Protein AF-A0A8H6BWT2-F1 (afdb_monomer)

Solvent-accessible surface area (backbone atoms only — not comparable to full-atom values): 7240 Å² total; per-residue (Å²): 135,88,79,84,75,88,66,84,82,71,81,78,84,80,84,84,62,93,88,61,81,80,62,92,90,64,88,77,74,92,68,79,77,93,63,83,86,74,91,81,73,75,82,85,59,63,75,45,82,77,36,54,42,86,84,66,67,71,45,75,52,68,48,66,48,96,86,63,52,73,43,86,46,76,47,69,71,68,72,45,82,44,75,46,78,34,80,93,73,71,45,74,44,81,42,37,32,50,79,85,131

Sequence (101 aa):
MNVFRGLISIPVYQCYEIGQERPDNISIPKDLPEFPKYEYEPRFFKRQNRGLYGGLQRKRSKSCSEYLNKTLRAHRPNVQWTKLWSETLNRDYVYVLPPEY

Structure (mmCIF, N/CA/C/O backbone):
data_AF-A0A8H6BWT2-F1
#
_entry.id   AF-A0A8H6BWT2-F1
#
loop_
_atom_site.group_PDB
_atom_site.id
_atom_site.type_symbol
_atom_site.label_atom_id
_atom_site.label_alt_id
_atom_site.label_comp_id
_atom_site.label_asym_id
_atom_site.label_entity_id
_atom_site.label_seq_id
_atom_site.pdbx_PDB_ins_code
_atom_site.Cartn_x
_atom_site.Cartn_y
_atom_site.Cartn_z
_atom_site.occupancy
_atom_site.B_iso_or_equiv
_atom_site.auth_seq_id
_atom_site.auth_comp_id
_atom_site.auth_asym_id
_atom_site.auth_atom_id
_atom_site.pdbx_PDB_model_num
ATOM 1 N N . MET A 1 1 ? 35.263 8.677 10.019 1.00 29.92 1 MET A N 1
ATOM 2 C CA . MET A 1 1 ? 34.564 7.840 9.017 1.00 29.92 1 MET A CA 1
ATOM 3 C C . MET A 1 1 ? 33.069 7.915 9.300 1.00 29.92 1 MET A C 1
ATOM 5 O O . MET A 1 1 ? 32.615 7.319 10.265 1.00 29.92 1 MET A O 1
ATOM 9 N N . ASN A 1 2 ? 32.328 8.722 8.534 1.00 32.56 2 ASN A N 1
ATOM 10 C CA . ASN A 1 2 ? 30.889 8.929 8.733 1.00 32.56 2 ASN A CA 1
ATOM 11 C C . ASN A 1 2 ? 30.096 7.827 8.029 1.00 32.56 2 ASN A C 1
ATOM 13 O O . ASN A 1 2 ? 30.080 7.756 6.802 1.00 32.56 2 ASN A O 1
ATOM 17 N N . VAL A 1 3 ? 29.430 6.979 8.811 1.00 37.91 3 VAL A N 1
ATOM 18 C CA . VAL A 1 3 ? 28.522 5.949 8.301 1.00 37.91 3 VAL A CA 1
ATOM 19 C C . VAL A 1 3 ? 27.117 6.546 8.271 1.00 37.91 3 VAL A C 1
ATOM 21 O O . VAL A 1 3 ? 26.434 6.599 9.291 1.00 37.91 3 VAL A O 1
ATOM 24 N N . PHE A 1 4 ? 26.685 7.025 7.102 1.00 35.44 4 PHE A N 1
ATOM 25 C CA . PHE A 1 4 ? 25.298 7.427 6.863 1.00 35.44 4 PHE A CA 1
ATOM 26 C C . PHE A 1 4 ? 24.394 6.189 6.946 1.00 35.44 4 PHE A C 1
ATOM 28 O O . PHE A 1 4 ? 24.176 5.483 5.962 1.00 35.44 4 PHE A O 1
ATOM 35 N N . ARG A 1 5 ? 23.857 5.909 8.136 1.00 38.84 5 ARG A N 1
ATOM 36 C CA . ARG A 1 5 ? 22.719 5.001 8.283 1.00 38.84 5 ARG A CA 1
ATOM 37 C C . ARG A 1 5 ? 21.470 5.776 7.879 1.00 38.84 5 ARG A C 1
ATOM 39 O O . ARG A 1 5 ? 20.948 6.565 8.658 1.00 38.84 5 ARG A O 1
ATOM 46 N N . GLY A 1 6 ? 21.014 5.561 6.646 1.00 38.50 6 GLY A N 1
ATOM 47 C CA . GLY A 1 6 ? 19.686 5.962 6.184 1.00 38.50 6 GLY A CA 1
ATOM 48 C C . GLY A 1 6 ? 18.612 5.188 6.944 1.00 38.50 6 GLY A C 1
ATOM 49 O O . GLY A 1 6 ? 18.017 4.255 6.415 1.00 38.50 6 GLY A O 1
ATOM 50 N N . LEU A 1 7 ? 18.414 5.535 8.212 1.00 37.78 7 LEU A N 1
ATOM 51 C CA . LEU A 1 7 ? 17.301 5.066 9.015 1.00 37.78 7 LEU A CA 1
ATOM 52 C C . LEU A 1 7 ? 16.091 5.903 8.621 1.00 37.78 7 LEU A C 1
ATOM 54 O O . LEU A 1 7 ? 16.132 7.132 8.637 1.00 37.78 7 LEU A O 1
ATOM 58 N N . ILE A 1 8 ? 15.018 5.223 8.239 1.00 42.41 8 ILE A N 1
ATOM 59 C CA . ILE A 1 8 ? 13.688 5.811 8.144 1.00 42.41 8 ILE A CA 1
ATOM 60 C C . ILE A 1 8 ? 13.389 6.372 9.539 1.00 42.41 8 ILE A C 1
ATOM 62 O O . ILE A 1 8 ? 13.083 5.614 10.453 1.00 42.41 8 ILE A O 1
ATOM 66 N N . SER A 1 9 ? 13.567 7.679 9.737 1.00 43.81 9 SER A N 1
ATOM 67 C CA . SER A 1 9 ? 13.285 8.317 11.018 1.00 43.81 9 SER A CA 1
ATOM 68 C C . SER A 1 9 ? 11.775 8.305 11.244 1.00 43.81 9 SER A C 1
ATOM 70 O O . SER A 1 9 ? 10.996 8.862 10.462 1.00 43.81 9 SER A O 1
ATOM 72 N N . ILE A 1 10 ? 11.359 7.604 12.294 1.00 54.16 10 ILE A N 1
ATOM 73 C CA . ILE A 1 10 ? 10.006 7.667 12.840 1.00 54.16 10 ILE A CA 1
ATOM 74 C C . ILE A 1 10 ? 10.049 8.773 13.902 1.00 54.16 10 ILE A C 1
ATOM 76 O O . ILE A 1 10 ? 10.963 8.756 14.730 1.00 54.16 10 ILE A O 1
ATOM 80 N N . PRO A 1 11 ? 9.140 9.763 13.892 1.00 54.12 11 PRO A N 1
ATOM 81 C CA . PRO A 1 11 ? 9.072 10.718 14.989 1.00 54.12 11 PRO A CA 1
ATOM 82 C C . PRO A 1 11 ? 8.673 9.972 16.267 1.00 54.12 11 PRO A C 1
ATOM 84 O O . PRO A 1 11 ? 7.695 9.223 16.266 1.00 54.12 11 PRO A O 1
ATOM 87 N N . VAL A 1 12 ? 9.439 10.170 17.339 1.00 58.44 12 VAL A N 1
ATOM 88 C CA . VAL A 1 12 ? 9.092 9.685 18.680 1.00 58.44 12 VAL A CA 1
ATOM 89 C C . VAL A 1 12 ? 7.746 10.303 19.063 1.00 58.44 12 VAL A C 1
ATOM 91 O O . VAL A 1 12 ? 7.572 11.516 1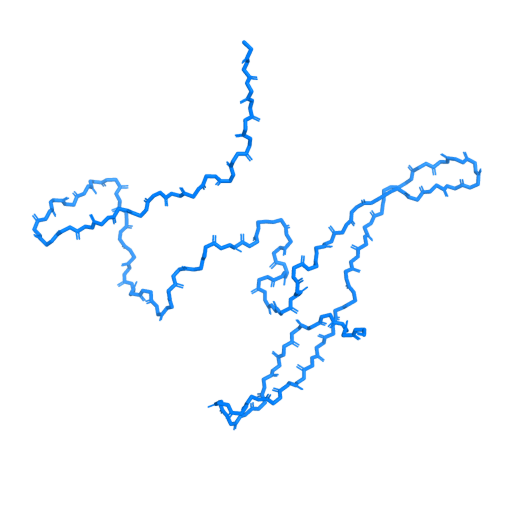8.949 1.00 58.44 12 VAL A O 1
ATOM 94 N N . TYR A 1 13 ? 6.779 9.476 19.464 1.00 60.09 13 TYR A N 1
ATOM 95 C CA . TYR A 1 13 ? 5.483 9.955 19.937 1.00 60.09 13 TYR A CA 1
ATOM 96 C C . TYR A 1 13 ? 5.690 10.744 21.233 1.00 60.09 13 TYR A C 1
ATOM 98 O O . TYR A 1 13 ? 6.158 10.193 22.225 1.00 60.09 13 TYR A O 1
ATOM 106 N N . GLN A 1 14 ? 5.371 12.038 21.217 1.00 67.19 14 GLN A N 1
ATOM 107 C CA . GLN A 1 14 ? 5.300 12.838 22.435 1.00 67.19 14 GLN A CA 1
ATOM 108 C C . GLN A 1 14 ? 3.999 12.507 23.159 1.00 67.19 14 GLN A C 1
ATOM 110 O O . GLN A 1 14 ? 2.908 12.698 22.622 1.00 67.19 14 GLN A O 1
ATOM 115 N N . CYS A 1 15 ? 4.132 11.985 24.371 1.00 75.75 15 CYS A N 1
ATOM 116 C CA . CYS A 1 15 ? 3.028 11.851 25.304 1.00 75.75 15 CYS A CA 1
ATOM 117 C C . CYS A 1 15 ? 2.755 13.240 25.894 1.00 75.75 15 CYS A C 1
ATOM 119 O O . CYS A 1 15 ? 3.671 13.851 26.441 1.00 75.75 15 CYS A O 1
ATOM 121 N N . TYR A 1 16 ? 1.529 13.743 25.750 1.00 83.12 16 TYR A N 1
ATOM 122 C CA . TYR A 1 16 ? 1.103 15.001 26.364 1.00 83.12 16 TYR A CA 1
ATOM 123 C C . TYR A 1 16 ? 0.380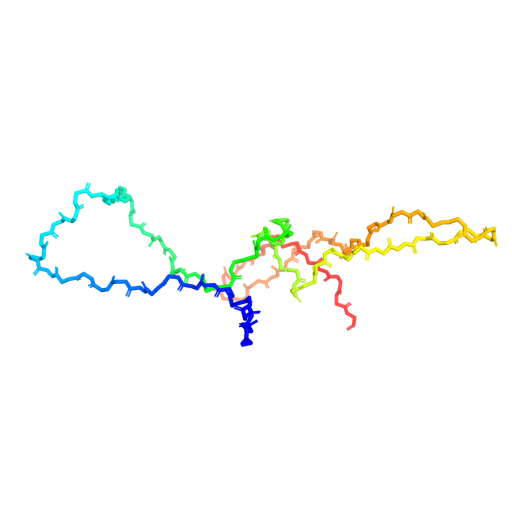 14.700 27.673 1.00 83.12 16 TYR A C 1
ATOM 125 O O . TYR A 1 16 ? -0.513 13.850 27.700 1.00 83.12 16 TYR A O 1
ATOM 133 N N . GLU A 1 17 ? 0.753 15.398 28.741 1.00 87.38 17 GLU A N 1
ATOM 134 C CA . GLU A 1 17 ? 0.073 1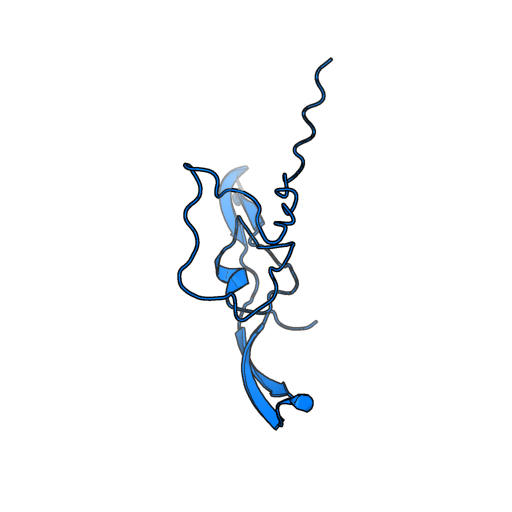5.292 30.032 1.00 87.38 17 GLU A CA 1
ATOM 135 C C . GLU A 1 17 ? -1.016 16.361 30.180 1.00 87.38 17 GLU A C 1
ATOM 137 O O . GLU A 1 17 ? -0.977 17.431 29.564 1.00 87.38 17 GLU A O 1
ATOM 142 N N . ILE A 1 18 ? -2.020 16.069 31.008 1.00 87.38 18 ILE A N 1
ATOM 143 C CA . ILE A 1 18 ? -3.117 16.998 31.287 1.00 87.38 18 ILE A CA 1
ATOM 144 C C . ILE A 1 18 ? -2.558 18.186 32.082 1.00 87.38 18 ILE A C 1
ATOM 146 O O . ILE A 1 18 ? -1.997 18.003 33.157 1.00 87.38 18 ILE A O 1
ATOM 150 N N . GLY A 1 19 ? -2.734 19.403 31.561 1.00 87.75 19 GLY A N 1
ATOM 151 C CA . GLY A 1 19 ? -2.239 20.641 32.181 1.00 87.75 19 GLY A CA 1
ATOM 152 C C . GLY A 1 19 ? -0.897 21.140 31.637 1.00 87.75 19 GLY A C 1
ATOM 153 O O . GLY A 1 19 ? -0.455 22.216 32.028 1.00 87.75 19 GLY A O 1
ATOM 154 N N . GLN A 1 20 ? -0.268 20.408 30.713 1.00 87.38 20 GLN A N 1
ATOM 155 C CA . GLN A 1 20 ? 0.926 20.877 30.015 1.00 87.38 20 GLN A CA 1
ATOM 156 C C . GLN A 1 20 ? 0.599 22.074 29.104 1.00 87.38 20 GLN A C 1
ATOM 158 O O . GLN A 1 20 ? -0.393 22.055 28.370 1.00 87.38 20 GLN A O 1
ATOM 163 N N . GLU A 1 21 ? 1.447 23.108 29.120 1.00 86.38 21 GLU A N 1
ATOM 164 C CA . GLU A 1 21 ? 1.292 24.264 28.233 1.00 86.38 21 GLU A CA 1
ATOM 165 C C . GLU A 1 21 ? 1.438 23.862 26.763 1.00 86.38 21 GLU A C 1
ATOM 167 O O . GLU A 1 21 ? 2.308 23.072 26.377 1.00 86.38 21 GLU A O 1
ATOM 172 N N . ARG A 1 22 ? 0.566 24.424 25.923 1.00 82.88 22 ARG A N 1
ATOM 173 C CA . ARG A 1 22 ? 0.585 24.170 24.486 1.00 82.88 22 ARG A CA 1
ATOM 174 C C . ARG A 1 22 ? 1.810 24.848 23.858 1.00 82.88 22 ARG A C 1
ATOM 176 O O . ARG A 1 22 ? 1.937 26.060 23.981 1.00 82.88 22 ARG A O 1
ATOM 183 N N . PRO A 1 23 ? 2.638 24.127 23.084 1.00 84.25 23 PRO A N 1
ATOM 184 C CA . PRO A 1 23 ? 3.712 24.752 22.319 1.00 84.25 23 PRO A CA 1
ATOM 185 C C . PRO A 1 23 ? 3.153 25.633 21.192 1.00 84.25 23 PRO A C 1
ATOM 187 O O . PRO A 1 23 ? 2.302 25.184 20.416 1.00 84.25 23 PRO A O 1
ATOM 190 N N . ASP A 1 24 ? 3.684 26.847 21.044 1.00 81.00 24 ASP A N 1
ATOM 191 C CA . ASP A 1 24 ? 3.186 27.852 20.086 1.00 81.00 24 ASP A CA 1
ATOM 192 C C . ASP A 1 24 ? 3.261 27.408 18.614 1.00 81.00 24 ASP A C 1
ATOM 194 O O . ASP A 1 24 ? 2.481 27.852 17.774 1.00 81.00 24 ASP A O 1
ATOM 198 N N . ASN A 1 25 ? 4.176 26.492 18.287 1.00 83.56 25 ASN A N 1
ATOM 199 C CA . ASN A 1 25 ? 4.455 26.067 16.912 1.00 83.56 25 ASN A CA 1
ATOM 200 C C . ASN A 1 25 ? 3.707 24.786 16.478 1.00 83.56 25 ASN A C 1
ATOM 202 O O . ASN A 1 25 ? 4.073 24.164 15.480 1.00 83.56 25 ASN A O 1
ATOM 206 N N . ILE A 1 26 ? 2.694 24.332 17.228 1.00 82.25 26 ILE A N 1
ATOM 207 C CA . ILE A 1 26 ? 1.971 23.086 16.916 1.00 82.25 26 ILE A CA 1
ATOM 208 C C . ILE A 1 26 ? 0.505 23.376 16.591 1.00 82.25 26 ILE A C 1
ATOM 210 O O . ILE A 1 26 ? -0.247 23.931 17.398 1.00 82.25 26 ILE A O 1
ATOM 214 N N . SER A 1 27 ? 0.081 22.952 15.397 1.00 84.06 27 SER A N 1
ATOM 215 C CA . SER A 1 27 ? -1.323 22.956 14.981 1.00 84.06 27 SER A CA 1
ATOM 216 C C . SER A 1 27 ? -2.000 21.662 15.424 1.00 84.06 27 SER A C 1
ATOM 218 O O . SER A 1 27 ? -1.558 20.571 15.063 1.00 84.06 27 SER A O 1
ATOM 220 N N . ILE A 1 28 ? -3.062 21.791 16.218 1.00 85.38 28 ILE A N 1
ATOM 221 C CA . ILE A 1 28 ? -3.850 20.660 16.712 1.00 85.38 28 ILE A CA 1
ATOM 222 C C . ILE A 1 28 ? -4.964 20.382 15.691 1.00 85.38 28 ILE A C 1
ATOM 224 O O . ILE A 1 28 ? -5.690 21.318 15.332 1.00 85.38 28 ILE A O 1
ATOM 228 N N . PRO A 1 29 ? -5.106 19.139 15.193 1.00 89.06 29 PRO A N 1
ATOM 229 C CA . PRO A 1 29 ? -6.220 18.783 14.324 1.00 89.06 29 PRO A CA 1
ATOM 230 C C . PRO A 1 29 ? -7.546 18.973 15.067 1.00 89.06 29 PRO A C 1
ATOM 232 O O . PRO A 1 29 ? -7.634 18.735 16.268 1.00 89.06 29 PRO A O 1
ATOM 235 N N . LYS A 1 30 ? -8.576 19.428 14.350 1.00 91.38 30 LYS A N 1
ATOM 236 C CA . LYS A 1 30 ? -9.904 19.658 14.940 1.00 91.38 30 LYS A CA 1
ATOM 237 C C . LYS A 1 30 ? -10.593 18.348 15.310 1.00 91.38 30 LYS A C 1
ATOM 239 O O . LYS A 1 30 ? -11.246 18.272 16.344 1.00 91.38 30 LYS A O 1
ATOM 244 N N . ASP A 1 31 ? -10.412 17.344 14.462 1.00 93.06 31 ASP A N 1
ATOM 245 C CA . ASP A 1 31 ? -11.063 16.049 14.585 1.00 93.06 31 ASP A CA 1
ATOM 246 C C . ASP A 1 31 ? -10.122 15.039 15.241 1.00 93.06 31 ASP A C 1
ATOM 248 O O . ASP A 1 31 ? -8.907 15.041 15.005 1.00 93.06 31 ASP A O 1
ATOM 252 N N . LEU A 1 32 ? -10.696 14.161 16.064 1.00 89.25 32 LEU A N 1
ATOM 253 C CA . LEU A 1 32 ? -9.953 13.060 16.660 1.00 89.25 32 LEU A CA 1
ATOM 254 C C . LEU A 1 32 ? -9.665 11.986 15.597 1.00 89.25 32 LEU A C 1
ATOM 256 O O . LEU A 1 32 ? -10.511 11.725 14.740 1.00 89.25 32 LEU A O 1
ATOM 260 N N . PRO A 1 33 ? -8.494 11.328 15.646 1.00 89.56 33 PRO A N 1
ATOM 261 C CA . PRO A 1 33 ? -8.197 10.226 14.743 1.00 89.56 33 PRO A CA 1
ATOM 262 C C . PRO A 1 33 ? -9.116 9.029 15.035 1.00 89.56 33 PRO A C 1
ATOM 264 O O . PRO A 1 33 ? -9.088 8.476 16.131 1.00 89.56 33 PRO A O 1
ATOM 267 N N . GLU A 1 34 ? -9.901 8.607 14.040 1.00 94.25 34 GLU A N 1
ATOM 268 C CA . GLU A 1 34 ? -10.792 7.436 14.143 1.00 94.25 34 GLU A CA 1
ATOM 269 C C . GLU A 1 34 ? -10.024 6.110 14.236 1.00 94.25 34 GLU A C 1
ATOM 271 O O . GLU A 1 34 ? -10.486 5.149 14.847 1.00 94.25 34 GLU A O 1
ATOM 276 N N . PHE A 1 35 ? -8.838 6.057 13.626 1.00 91.12 35 PHE A N 1
ATOM 277 C CA . PHE A 1 35 ? -8.005 4.863 13.546 1.00 91.12 35 PHE A CA 1
ATOM 278 C C . PHE A 1 35 ? -6.652 5.097 14.220 1.00 91.12 35 PHE A C 1
ATOM 280 O O . PHE A 1 35 ? -6.115 6.210 14.165 1.00 91.12 35 PHE A O 1
ATOM 287 N N . PRO A 1 36 ? -6.049 4.052 14.812 1.00 90.94 36 PRO A N 1
ATOM 288 C CA . PRO A 1 36 ? -4.692 4.147 15.323 1.00 90.94 36 PRO A CA 1
ATOM 289 C C . PRO A 1 36 ? -3.708 4.426 14.183 1.00 90.94 36 PRO A C 1
ATOM 291 O O . PRO A 1 36 ? -3.879 3.972 13.048 1.00 90.94 36 PRO A O 1
ATOM 294 N N . LYS A 1 37 ? -2.638 5.160 14.490 1.00 86.81 37 LYS A N 1
ATOM 295 C CA . LYS A 1 37 ? -1.604 5.470 13.505 1.00 86.81 37 LYS A CA 1
ATOM 296 C C . LYS A 1 37 ? -0.799 4.216 13.167 1.00 86.81 37 LYS A C 1
ATOM 298 O O . LYS A 1 37 ? -0.161 3.624 14.031 1.00 86.81 37 LYS A O 1
ATOM 303 N N . TYR A 1 38 ? -0.794 3.851 11.890 1.00 8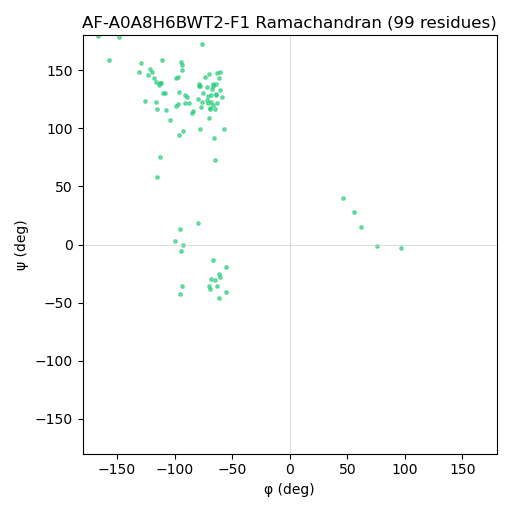8.44 38 TYR A N 1
ATOM 304 C CA . TYR A 1 38 ? -0.015 2.727 11.385 1.00 88.44 38 TYR A CA 1
ATOM 305 C C . TYR A 1 38 ? 1.467 3.102 11.217 1.00 88.44 38 TYR A C 1
ATOM 307 O O . TYR A 1 38 ? 1.793 4.174 10.707 1.00 88.44 38 TYR A O 1
ATOM 315 N N . GLU A 1 39 ? 2.379 2.217 11.626 1.00 85.31 39 GLU A N 1
ATOM 316 C CA . GLU A 1 39 ? 3.825 2.501 11.651 1.00 85.31 39 GLU A CA 1
ATOM 317 C C . GLU A 1 39 ? 4.457 2.593 10.250 1.00 85.31 39 GLU A C 1
ATOM 319 O O . GLU A 1 39 ? 5.355 3.406 10.017 1.00 85.31 39 GLU A O 1
ATOM 324 N N . TYR A 1 40 ? 3.985 1.782 9.296 1.00 83.38 40 TYR A N 1
ATOM 325 C CA . TYR A 1 40 ? 4.703 1.506 8.044 1.00 83.38 40 TYR A CA 1
ATOM 326 C C . TYR A 1 40 ? 3.984 2.019 6.794 1.00 83.38 40 TYR A C 1
ATOM 328 O O . TYR A 1 40 ? 3.697 1.257 5.868 1.00 83.38 40 TYR A O 1
ATOM 336 N N . GLU A 1 41 ? 3.705 3.320 6.718 1.00 82.75 41 GLU A N 1
ATOM 337 C CA . GLU A 1 41 ? 3.096 3.881 5.508 1.00 82.75 41 GLU A CA 1
ATOM 338 C C . GLU A 1 41 ? 4.041 3.871 4.285 1.00 82.75 41 GLU A C 1
ATOM 340 O O . GLU A 1 41 ? 5.148 4.431 4.331 1.00 82.75 41 GLU A O 1
ATOM 345 N N . PRO A 1 42 ? 3.602 3.333 3.128 1.00 81.94 42 PRO A N 1
ATOM 346 C CA . PRO A 1 42 ? 4.402 3.361 1.910 1.00 81.94 42 PRO A CA 1
ATOM 347 C C . PRO A 1 42 ? 4.658 4.790 1.401 1.00 81.94 42 PRO A C 1
ATOM 349 O O . PRO A 1 42 ? 3.746 5.601 1.186 1.00 81.94 42 PRO A O 1
ATOM 352 N N . ARG A 1 43 ? 5.934 5.104 1.134 1.00 82.94 43 ARG A N 1
ATOM 353 C CA . ARG A 1 43 ? 6.364 6.425 0.629 1.00 82.94 43 ARG A CA 1
ATOM 354 C C . ARG A 1 43 ? 6.473 6.499 -0.898 1.00 82.94 43 ARG A C 1
ATOM 356 O O . ARG A 1 43 ? 6.121 7.522 -1.473 1.00 82.94 43 ARG A O 1
ATOM 363 N N . PHE A 1 44 ? 6.902 5.425 -1.563 1.00 83.69 44 PHE A N 1
ATOM 364 C CA . PHE A 1 44 ? 7.299 5.474 -2.980 1.00 83.69 44 PHE A CA 1
ATOM 365 C C . PHE A 1 44 ? 6.200 5.073 -3.973 1.00 83.69 44 PHE A C 1
ATOM 367 O O . PHE A 1 44 ? 6.034 5.717 -5.009 1.00 83.69 44 PHE A O 1
ATOM 374 N N . PHE A 1 45 ? 5.438 4.013 -3.692 1.00 88.12 45 PHE A N 1
ATOM 375 C CA . PHE A 1 45 ? 4.384 3.524 -4.584 1.00 88.12 45 PHE A CA 1
ATOM 376 C C . PHE A 1 45 ? 3.008 3.733 -3.947 1.00 88.12 45 PHE A C 1
ATOM 378 O O . PHE A 1 45 ? 2.364 2.794 -3.498 1.00 88.12 45 PHE A O 1
ATOM 385 N N . LYS A 1 46 ? 2.542 4.990 -3.944 1.00 89.38 46 LYS A N 1
ATOM 386 C CA . LYS A 1 46 ? 1.302 5.430 -3.268 1.00 89.38 46 LYS A CA 1
ATOM 387 C C . LYS A 1 46 ? 0.029 4.679 -3.674 1.00 89.38 46 LYS A C 1
ATOM 389 O O . LYS A 1 46 ? -0.937 4.672 -2.923 1.00 89.38 46 LYS A O 1
ATOM 394 N N . ARG A 1 47 ? 0.030 4.001 -4.827 1.00 88.25 47 ARG A N 1
ATOM 395 C CA . ARG A 1 47 ? -1.072 3.118 -5.245 1.00 88.25 47 ARG A CA 1
ATOM 396 C C . ARG A 1 47 ? -1.298 1.963 -4.256 1.00 88.25 47 ARG A C 1
ATOM 398 O O . ARG A 1 47 ? -2.430 1.511 -4.135 1.00 88.25 47 ARG A O 1
ATOM 405 N N . GLN A 1 48 ? -0.256 1.526 -3.543 1.00 88.50 48 GLN A N 1
ATOM 406 C CA . GLN A 1 48 ? -0.346 0.455 -2.547 1.00 88.50 48 GLN A CA 1
ATOM 407 C C . GLN A 1 48 ? -1.220 0.824 -1.355 1.00 88.50 48 GLN A C 1
ATOM 409 O O . GLN A 1 48 ? -1.883 -0.046 -0.819 1.00 88.50 48 GLN A O 1
ATOM 414 N N . ASN A 1 49 ? -1.289 2.104 -0.982 1.00 89.44 49 ASN A N 1
ATOM 415 C CA . ASN A 1 49 ? -2.053 2.547 0.189 1.00 89.44 49 ASN A CA 1
ATOM 416 C C . ASN A 1 49 ? -3.568 2.347 0.016 1.00 89.44 49 ASN A C 1
ATOM 418 O O . ASN A 1 49 ? -4.315 2.469 0.975 1.00 89.44 49 ASN A O 1
ATOM 422 N N . ARG A 1 50 ? -4.031 2.071 -1.210 1.00 88.81 50 ARG A N 1
ATOM 423 C CA . ARG A 1 50 ? -5.452 1.930 -1.556 1.00 88.81 50 ARG A CA 1
ATOM 424 C C . ARG A 1 50 ? -5.917 0.472 -1.635 1.00 88.81 50 ARG A C 1
ATOM 426 O O . ARG A 1 50 ? -7.041 0.234 -2.061 1.00 88.81 50 ARG A 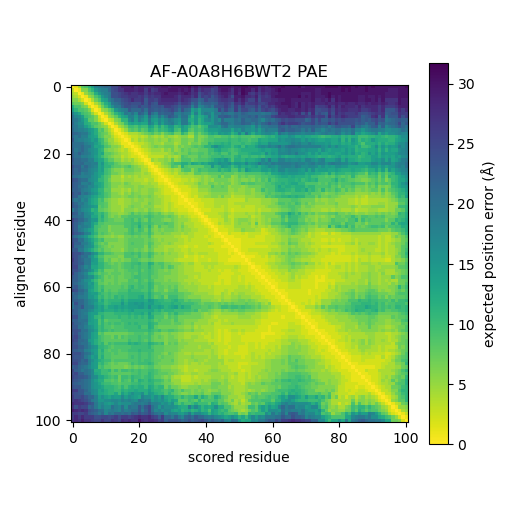O 1
ATOM 433 N N . GLY A 1 51 ? -5.058 -0.498 -1.332 1.00 89.31 51 GLY A N 1
ATOM 434 C CA . GLY A 1 51 ? -5.378 -1.912 -1.498 1.00 89.31 51 GLY A CA 1
ATOM 435 C C . GLY A 1 51 ? -4.394 -2.840 -0.809 1.00 89.31 51 GLY A C 1
ATOM 436 O O . GLY A 1 51 ? -3.407 -2.396 -0.229 1.00 89.31 51 GLY A O 1
ATOM 437 N N . LEU A 1 52 ? -4.624 -4.143 -0.915 1.00 90.50 52 LEU A N 1
ATOM 438 C CA . LEU A 1 52 ? -3.766 -5.136 -0.282 1.00 90.50 52 LEU A CA 1
ATOM 439 C C . LEU A 1 52 ? -2.754 -5.621 -1.317 1.00 90.50 52 LEU A C 1
ATOM 441 O O . LEU A 1 52 ? -3.027 -6.508 -2.107 1.00 90.50 52 LE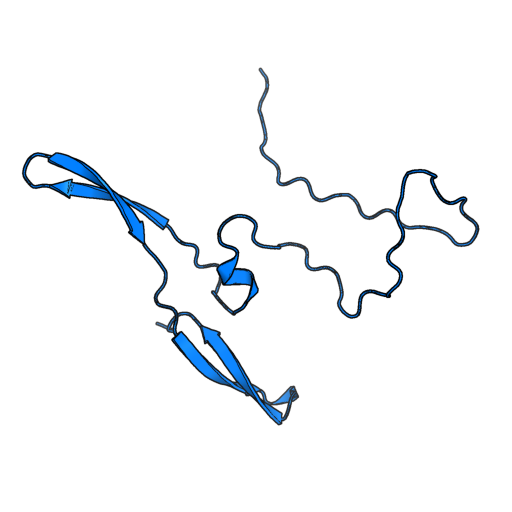U A O 1
ATOM 445 N N . TYR A 1 53 ? -1.573 -5.003 -1.335 1.00 89.62 53 TYR A N 1
ATOM 446 C CA . TYR A 1 53 ? -0.516 -5.311 -2.311 1.00 89.62 53 TYR A CA 1
ATOM 447 C C . TYR A 1 53 ? 0.484 -6.371 -1.828 1.00 89.62 53 TYR A C 1
ATOM 449 O O . TYR A 1 53 ? 1.447 -6.649 -2.540 1.00 89.62 53 TYR A O 1
ATOM 457 N N . GLY A 1 54 ? 0.331 -6.903 -0.610 1.00 87.38 54 GLY A N 1
ATOM 458 C CA . GLY A 1 54 ? 1.269 -7.878 -0.031 1.00 87.38 54 GLY A CA 1
ATOM 459 C C . GLY A 1 54 ? 2.724 -7.384 0.024 1.00 87.38 54 GLY A C 1
ATOM 460 O O . GLY A 1 54 ? 3.656 -8.163 -0.120 1.00 87.38 54 GLY A O 1
ATOM 461 N N . GLY A 1 55 ? 2.940 -6.065 0.114 1.00 86.88 55 GLY A N 1
ATOM 462 C CA . GLY A 1 55 ? 4.275 -5.456 0.046 1.00 86.88 55 GLY A CA 1
ATOM 463 C C . GLY A 1 55 ? 4.896 -5.377 -1.360 1.00 86.88 55 GLY A C 1
ATOM 464 O O . GLY A 1 55 ? 5.971 -4.795 -1.518 1.00 86.88 55 GLY A O 1
ATOM 465 N N . LEU A 1 56 ? 4.232 -5.876 -2.411 1.00 88.69 56 LEU A N 1
ATOM 466 C CA . LEU A 1 56 ? 4.763 -5.894 -3.779 1.00 88.69 56 LEU A CA 1
ATOM 467 C C . LEU A 1 56 ? 4.841 -4.498 -4.398 1.00 88.69 56 LEU A C 1
ATOM 469 O O . LEU A 1 56 ? 3.831 -3.899 -4.780 1.00 88.69 56 LEU A O 1
ATOM 473 N N . GLN A 1 57 ? 6.062 -3.987 -4.549 1.00 90.44 57 GLN A N 1
ATOM 474 C CA . GLN A 1 57 ? 6.336 -2.674 -5.134 1.00 90.44 57 GLN A CA 1
ATOM 475 C C . GLN A 1 57 ? 6.652 -2.738 -6.633 1.00 90.44 57 GLN A C 1
ATOM 477 O O . GLN A 1 57 ? 7.126 -3.741 -7.167 1.00 90.44 57 GLN A O 1
ATOM 482 N N . ARG A 1 58 ? 6.443 -1.608 -7.322 1.00 91.88 58 ARG A N 1
ATOM 483 C CA . ARG A 1 58 ? 6.890 -1.418 -8.708 1.00 91.88 58 ARG A CA 1
ATOM 484 C C . ARG A 1 58 ? 8.418 -1.477 -8.773 1.00 91.88 58 ARG A C 1
ATOM 486 O O . ARG A 1 58 ? 9.086 -0.621 -8.197 1.00 91.88 58 ARG A O 1
ATOM 493 N N . LYS A 1 59 ? 8.962 -2.397 -9.568 1.00 93.06 59 LYS A N 1
ATOM 494 C CA . LYS A 1 59 ? 10.407 -2.502 -9.822 1.00 93.06 59 LYS A CA 1
ATOM 495 C C . LYS A 1 59 ? 10.793 -1.727 -11.085 1.00 93.06 59 LYS A C 1
ATOM 497 O O . LYS A 1 59 ? 9.999 -1.586 -12.017 1.00 93.06 59 LYS A O 1
ATOM 502 N N . ARG A 1 60 ? 12.019 -1.209 -11.132 1.00 94.50 60 ARG A N 1
ATOM 503 C CA . ARG A 1 60 ? 12.615 -0.583 -12.325 1.00 94.50 60 ARG A CA 1
ATOM 504 C C . ARG A 1 60 ? 13.761 -1.459 -12.815 1.00 94.50 60 ARG A C 1
ATOM 506 O O . ARG A 1 60 ? 14.515 -1.985 -12.007 1.00 94.50 60 ARG A O 1
ATOM 513 N N . SER A 1 61 ? 13.881 -1.622 -14.126 1.00 95.62 61 SER A N 1
ATOM 514 C CA . SER A 1 61 ? 14.994 -2.350 -14.749 1.00 95.62 61 SER A CA 1
ATOM 515 C C . SER A 1 61 ? 15.312 -1.747 -16.116 1.00 95.62 61 SER A C 1
ATOM 517 O O . SER A 1 61 ? 14.643 -0.802 -16.545 1.00 95.62 61 SER A O 1
ATOM 519 N N . LYS A 1 62 ? 16.320 -2.287 -16.802 1.00 97.12 62 LYS A N 1
ATOM 520 C CA . LYS A 1 62 ? 16.661 -1.909 -18.173 1.00 97.12 62 LYS A CA 1
ATOM 521 C C . LYS A 1 62 ? 16.328 -3.067 -19.114 1.00 97.12 62 LYS A C 1
ATOM 523 O O . LYS A 1 62 ? 16.706 -4.197 -18.827 1.00 97.12 62 LYS A O 1
ATOM 528 N N . SER A 1 63 ? 15.619 -2.798 -20.204 1.00 96.00 63 SER A N 1
ATOM 529 C CA . SER A 1 63 ? 15.587 -3.693 -21.365 1.00 96.00 63 SER A CA 1
ATOM 530 C C . SER A 1 63 ? 16.858 -3.485 -22.178 1.00 96.00 63 SER A C 1
ATOM 532 O O . SER A 1 63 ? 17.266 -2.343 -22.375 1.00 96.00 63 SER A O 1
ATOM 534 N N . CYS A 1 64 ? 17.471 -4.573 -22.633 1.00 95.88 64 CYS A N 1
ATOM 535 C CA . CYS A 1 64 ? 18.605 -4.548 -23.553 1.00 95.88 64 CYS A CA 1
ATOM 536 C C . CYS A 1 64 ? 18.121 -5.034 -24.919 1.00 95.88 64 CYS A C 1
ATOM 538 O O . CYS A 1 64 ? 17.458 -6.069 -24.980 1.00 95.88 64 CYS A O 1
ATOM 540 N N . SER A 1 65 ? 18.425 -4.295 -25.985 1.00 95.38 65 SER A N 1
ATOM 541 C CA . SER A 1 65 ? 18.238 -4.788 -27.353 1.00 95.38 65 SER A CA 1
ATOM 542 C C . SER A 1 65 ? 19.337 -5.782 -27.739 1.00 95.38 65 SER A C 1
ATOM 544 O O . SER A 1 65 ? 20.326 -5.935 -27.020 1.00 95.38 65 SER A O 1
ATOM 546 N N . GLU A 1 66 ? 19.186 -6.408 -28.905 1.00 96.50 66 GLU A N 1
ATOM 547 C CA . GLU A 1 66 ? 20.212 -7.265 -29.517 1.00 96.50 66 GLU A CA 1
ATOM 548 C C . GLU A 1 66 ? 21.548 -6.523 -29.682 1.00 96.50 66 GLU A C 1
ATOM 550 O O . GLU A 1 66 ? 22.600 -7.044 -29.330 1.00 96.50 66 GLU A O 1
ATOM 555 N N . TYR A 1 67 ? 21.497 -5.247 -30.081 1.00 95.75 67 TYR A N 1
ATOM 556 C CA . TYR A 1 67 ? 22.655 -4.344 -30.158 1.00 95.75 67 TYR A CA 1
ATOM 557 C C . TYR A 1 67 ? 23.078 -3.743 -28.803 1.00 95.75 67 TYR A C 1
ATOM 559 O O . TYR A 1 67 ? 23.750 -2.718 -28.762 1.00 95.75 67 TYR A O 1
ATOM 567 N N . LEU A 1 68 ? 22.659 -4.335 -27.679 1.00 94.25 68 LEU A N 1
ATOM 568 C CA . LEU A 1 68 ? 23.007 -3.921 -26.311 1.00 94.25 68 LEU A CA 1
ATOM 569 C C . LEU A 1 68 ? 22.547 -2.508 -25.901 1.00 94.25 68 LEU A C 1
ATOM 571 O O . LEU A 1 68 ? 22.962 -2.002 -24.851 1.00 94.25 68 LEU A O 1
ATOM 575 N N . ASN A 1 69 ? 21.629 -1.890 -26.648 1.00 96.19 69 ASN A N 1
ATOM 576 C CA . ASN A 1 69 ? 21.067 -0.591 -26.283 1.00 96.19 69 ASN A CA 1
ATOM 577 C C . ASN A 1 69 ? 20.132 -0.748 -25.080 1.00 96.19 69 ASN A C 1
ATOM 579 O O . ASN A 1 69 ? 19.181 -1.533 -25.108 1.00 96.19 69 ASN A O 1
ATOM 583 N N . LYS A 1 70 ? 20.402 0.008 -24.008 1.00 96.94 70 LYS A N 1
ATOM 584 C CA . LYS A 1 70 ? 19.690 -0.109 -22.728 1.00 96.94 70 LYS A CA 1
ATOM 585 C C . LYS A 1 70 ? 18.607 0.955 -22.587 1.00 96.94 70 LYS A C 1
ATOM 587 O O . LYS A 1 70 ? 18.913 2.141 -22.496 1.00 96.94 70 LYS A O 1
ATOM 592 N N . THR A 1 71 ? 17.356 0.533 -22.454 1.00 96.94 71 THR A N 1
ATOM 593 C CA . THR A 1 71 ? 16.194 1.412 -22.242 1.00 96.94 71 THR A CA 1
ATOM 594 C C . THR A 1 71 ? 15.550 1.151 -20.884 1.00 96.94 71 THR A C 1
ATOM 596 O O . THR A 1 71 ? 15.464 0.014 -20.426 1.00 96.94 71 THR A O 1
ATOM 599 N N . LEU A 1 72 ? 15.122 2.203 -20.180 1.00 96.62 72 LEU A N 1
ATOM 600 C CA . LEU A 1 72 ? 14.504 2.064 -18.857 1.00 96.62 72 LEU A CA 1
ATOM 601 C C . LEU A 1 72 ? 13.069 1.541 -18.978 1.00 96.62 72 LEU A C 1
ATOM 603 O O . LEU A 1 72 ? 12.246 2.127 -19.676 1.00 96.62 72 LEU A O 1
ATOM 607 N N . ARG A 1 73 ? 12.730 0.507 -18.205 1.00 95.50 73 ARG A N 1
ATOM 608 C CA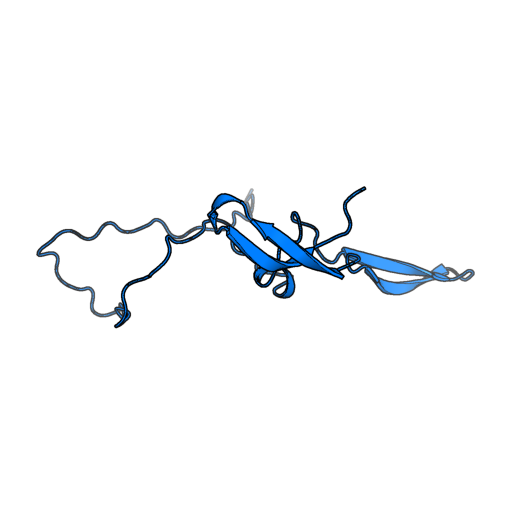 . ARG A 1 73 ? 11.368 -0.037 -18.098 1.00 95.50 73 ARG A CA 1
ATOM 609 C C . ARG A 1 73 ? 10.919 -0.167 -16.646 1.00 95.50 73 ARG A C 1
ATOM 611 O O . ARG A 1 73 ? 11.725 -0.255 -15.715 1.00 95.50 73 ARG A O 1
ATOM 618 N N . ALA A 1 74 ? 9.607 -0.164 -16.441 1.00 94.50 74 ALA A N 1
ATOM 619 C CA . ALA A 1 74 ? 8.987 -0.427 -15.146 1.00 94.50 74 ALA A CA 1
ATOM 620 C C . ALA A 1 74 ? 8.225 -1.749 -15.179 1.00 94.50 74 ALA A C 1
ATOM 622 O O . ALA A 1 74 ? 7.508 -2.024 -16.136 1.00 94.50 74 ALA A O 1
ATOM 623 N N . HIS A 1 75 ? 8.335 -2.513 -14.099 1.00 93.31 75 HIS A N 1
ATOM 624 C CA . HIS A 1 75 ? 7.558 -3.721 -13.851 1.00 93.31 75 HIS A CA 1
ATOM 625 C C . HIS A 1 75 ? 6.537 -3.415 -12.767 1.00 93.31 75 HIS A C 1
ATOM 627 O O . HIS A 1 75 ? 6.904 -3.058 -11.642 1.00 93.31 75 HIS A O 1
ATOM 633 N N . ARG A 1 76 ? 5.257 -3.484 -13.122 1.00 91.50 76 ARG A N 1
ATOM 634 C CA . ARG A 1 76 ? 4.150 -3.308 -12.181 1.00 91.50 76 ARG A CA 1
ATOM 635 C C . ARG A 1 76 ? 3.660 -4.691 -11.742 1.00 91.50 76 ARG A C 1
ATOM 637 O O . ARG A 1 76 ? 3.667 -5.593 -12.575 1.00 91.50 76 ARG A O 1
ATOM 644 N N . PRO A 1 77 ? 3.246 -4.858 -10.476 1.00 91.44 77 PRO A N 1
ATOM 645 C CA . PRO A 1 77 ? 2.559 -6.077 -10.072 1.00 91.44 77 PRO A CA 1
ATOM 646 C C . PRO A 1 77 ? 1.270 -6.240 -10.889 1.00 91.44 77 PRO A C 1
ATOM 648 O O . PRO A 1 77 ? 0.658 -5.239 -11.280 1.00 91.44 77 PRO A O 1
ATOM 651 N N . ASN A 1 78 ? 0.878 -7.487 -11.154 1.00 90.00 78 ASN A N 1
ATOM 652 C CA . ASN A 1 78 ? -0.447 -7.781 -11.689 1.00 90.00 78 ASN A CA 1
ATOM 653 C C . ASN A 1 78 ? -1.449 -7.486 -10.577 1.00 90.00 78 ASN A C 1
ATOM 655 O O . ASN A 1 78 ? -1.344 -8.054 -9.501 1.00 90.00 78 ASN A O 1
ATOM 659 N N . VAL A 1 79 ? -2.341 -6.535 -10.799 1.00 88.88 79 VAL A N 1
ATOM 660 C CA . VAL A 1 79 ? -3.229 -6.010 -9.768 1.00 88.88 79 VAL A CA 1
ATOM 661 C C . VAL A 1 79 ? -4.642 -6.132 -10.291 1.00 88.88 79 VAL A C 1
ATOM 663 O O . VAL A 1 79 ? -4.937 -5.570 -11.347 1.00 88.88 79 VAL A O 1
ATOM 666 N N . GLN A 1 80 ? -5.492 -6.822 -9.542 1.00 89.62 80 GLN A N 1
ATOM 667 C CA . GLN A 1 80 ? -6.875 -7.093 -9.911 1.00 89.62 80 GLN A CA 1
ATOM 668 C C . GLN A 1 80 ? -7.827 -6.535 -8.854 1.00 89.62 80 GLN A C 1
ATOM 670 O O . GLN A 1 80 ? -7.471 -6.404 -7.682 1.00 89.62 80 GLN A O 1
ATOM 675 N N . TRP A 1 81 ? -9.033 -6.176 -9.284 1.00 89.94 81 TRP A N 1
ATOM 676 C CA . TRP A 1 81 ? -10.128 -5.841 -8.379 1.00 89.94 81 TRP A CA 1
ATOM 677 C C . TRP A 1 81 ? -10.918 -7.106 -8.083 1.00 89.94 81 TRP A C 1
ATOM 679 O O . TRP A 1 81 ? -11.437 -7.733 -9.005 1.00 89.94 81 TRP A O 1
ATOM 689 N N . THR A 1 82 ? -11.019 -7.469 -6.812 1.00 89.81 82 THR A N 1
ATOM 690 C CA . THR A 1 82 ? -11.729 -8.672 -6.374 1.00 89.81 82 THR A CA 1
ATOM 691 C C . THR A 1 82 ? -12.671 -8.333 -5.233 1.00 89.81 82 THR A C 1
ATOM 693 O O . THR A 1 82 ? -12.415 -7.421 -4.448 1.00 89.81 82 THR A O 1
ATOM 696 N N . LYS A 1 83 ? -13.788 -9.056 -5.154 1.00 91.56 83 LYS A N 1
ATOM 697 C CA . LYS A 1 83 ? -14.673 -9.028 -3.992 1.00 91.56 83 LYS A CA 1
ATOM 698 C C . LYS A 1 83 ? -14.319 -10.213 -3.111 1.00 91.56 83 LYS A C 1
ATOM 700 O O . LYS A 1 83 ? -14.351 -11.338 -3.600 1.00 91.56 83 LYS A O 1
ATOM 705 N N . LEU A 1 84 ? -13.945 -9.947 -1.865 1.00 90.94 84 LEU A N 1
ATOM 706 C CA . LEU A 1 84 ? -13.703 -10.986 -0.871 1.00 90.94 84 LEU A CA 1
ATOM 707 C C . LEU A 1 84 ? -14.743 -10.891 0.238 1.00 90.94 84 LEU A C 1
ATOM 709 O O . LEU A 1 84 ? -15.039 -9.793 0.722 1.00 90.94 84 LEU A O 1
ATOM 713 N N . TRP A 1 85 ? -15.238 -12.054 0.647 1.00 92.56 85 TRP A N 1
ATOM 714 C CA . TRP A 1 85 ? -16.109 -12.201 1.801 1.00 92.56 85 TRP A CA 1
ATOM 715 C C . TRP A 1 85 ? -15.313 -11.993 3.091 1.00 92.56 85 TRP A C 1
ATOM 717 O O . TRP A 1 85 ? -14.215 -12.529 3.248 1.00 92.56 85 TRP A O 1
ATOM 727 N N . SER A 1 86 ? -15.868 -11.226 4.028 1.00 92.88 86 SER A N 1
ATOM 728 C CA . SER A 1 86 ? -15.339 -11.103 5.386 1.00 92.88 86 SER A CA 1
ATOM 729 C C . SER A 1 86 ? -16.348 -11.672 6.373 1.00 92.88 86 SER A C 1
ATOM 731 O O . SER A 1 86 ? -17.437 -11.121 6.525 1.00 92.88 86 SER A O 1
ATOM 733 N N . GLU A 1 87 ? -15.971 -12.742 7.074 1.00 95.12 87 GLU A N 1
ATOM 734 C CA . GLU A 1 87 ? -16.827 -13.399 8.072 1.00 95.12 87 GLU A CA 1
ATOM 735 C C . GLU A 1 87 ? -17.176 -12.454 9.226 1.00 95.12 87 GLU A C 1
ATOM 737 O O . GLU A 1 87 ? -18.341 -12.304 9.582 1.00 95.12 87 GLU A O 1
ATOM 742 N N . THR A 1 88 ? -16.180 -11.743 9.763 1.00 96.19 88 THR A N 1
ATOM 743 C CA . THR A 1 88 ? -16.360 -10.815 10.891 1.00 96.19 88 THR A CA 1
ATOM 744 C C . THR A 1 88 ? -17.281 -9.647 10.552 1.00 96.19 88 THR A C 1
ATOM 746 O O . THR A 1 88 ? -18.022 -9.170 11.405 1.00 96.19 88 THR A O 1
ATOM 749 N N . LEU A 1 89 ? -17.226 -9.165 9.309 1.00 92.56 89 LEU A N 1
ATOM 750 C CA . LEU A 1 89 ? -18.031 -8.030 8.853 1.00 92.56 89 LEU A CA 1
ATOM 751 C C . LEU A 1 89 ? -19.337 -8.478 8.179 1.00 92.56 89 LEU A C 1
ATOM 753 O O . LEU A 1 89 ? -20.150 -7.622 7.831 1.00 92.56 89 LEU A O 1
ATOM 757 N N . ASN A 1 90 ? -19.522 -9.791 7.996 1.00 95.25 90 ASN A N 1
ATOM 758 C CA . ASN A 1 90 ? -20.656 -10.443 7.344 1.00 95.25 90 ASN A CA 1
ATOM 759 C C . ASN A 1 90 ? -21.058 -9.782 6.009 1.00 95.25 90 ASN A C 1
ATOM 761 O O . ASN A 1 90 ? -22.241 -9.563 5.734 1.00 95.25 90 ASN A O 1
ATOM 765 N N . ARG A 1 91 ? -20.062 -9.377 5.209 1.00 93.06 91 ARG A N 1
ATOM 766 C CA . ARG A 1 91 ? -20.270 -8.730 3.906 1.00 93.06 91 ARG A CA 1
ATOM 767 C C . ARG A 1 91 ? -19.067 -8.865 2.980 1.00 93.06 91 ARG A C 1
ATOM 769 O O . ARG A 1 91 ? -17.932 -9.013 3.436 1.00 93.06 91 ARG A O 1
ATOM 776 N N . ASP A 1 92 ? -19.325 -8.706 1.684 1.00 90.31 92 ASP A N 1
ATOM 777 C CA . ASP A 1 92 ? -18.290 -8.587 0.659 1.00 90.31 92 ASP A CA 1
ATOM 778 C C . ASP A 1 92 ? -17.680 -7.186 0.628 1.00 90.31 92 ASP A C 1
ATOM 780 O O . ASP A 1 92 ? -18.390 -6.174 0.629 1.00 90.31 92 ASP A O 1
ATOM 784 N N . TYR A 1 93 ? -16.359 -7.123 0.488 1.00 85.31 93 TYR A N 1
ATOM 785 C CA . TYR A 1 93 ? -15.639 -5.888 0.192 1.00 85.31 93 TYR A CA 1
ATOM 786 C C . TYR A 1 93 ? -14.811 -6.012 -1.075 1.00 85.31 93 TYR A C 1
ATOM 788 O O . TYR A 1 93 ? -14.238 -7.058 -1.374 1.00 85.31 93 TYR A O 1
ATOM 796 N N . VAL A 1 94 ? -14.718 -4.901 -1.805 1.00 79.81 94 VAL A N 1
ATOM 797 C CA . VAL A 1 94 ? -13.851 -4.791 -2.977 1.00 79.81 94 VAL A CA 1
ATOM 798 C C . VAL A 1 94 ? -12.441 -4.443 -2.514 1.00 79.81 94 VAL A C 1
ATOM 800 O O . VAL A 1 94 ? -12.202 -3.339 -2.021 1.00 79.81 94 VAL A O 1
ATOM 803 N N . TYR A 1 95 ? -11.501 -5.353 -2.735 1.00 78.19 95 TYR A N 1
ATOM 804 C CA . TYR A 1 95 ? -10.079 -5.122 -2.526 1.00 78.19 95 TYR A CA 1
ATOM 805 C C . TYR A 1 95 ? -9.332 -5.084 -3.857 1.00 78.19 95 TYR A C 1
ATOM 807 O O . TYR A 1 95 ? -9.783 -5.572 -4.894 1.00 78.19 95 TYR A O 1
ATOM 815 N N . VAL A 1 96 ? -8.159 -4.461 -3.820 1.00 77.06 96 VAL A N 1
ATOM 816 C CA . VAL A 1 96 ? -7.193 -4.477 -4.914 1.00 77.06 96 VAL A CA 1
ATOM 817 C C . VAL A 1 96 ? -6.084 -5.436 -4.505 1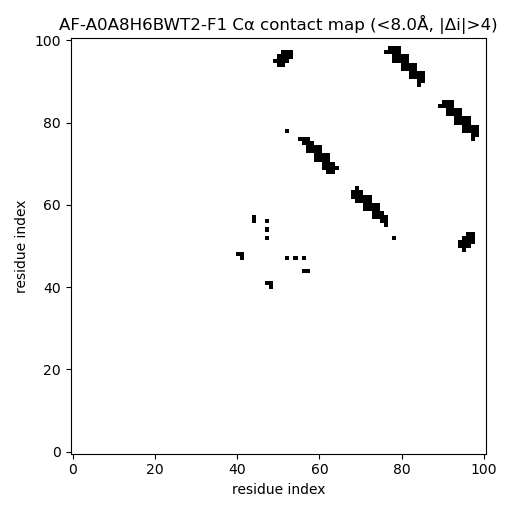.00 77.06 96 VAL A C 1
ATOM 819 O O . VAL A 1 96 ? -5.315 -5.084 -3.610 1.00 77.06 96 VAL A O 1
ATOM 822 N N . LEU A 1 97 ? -6.032 -6.616 -5.127 1.00 69.31 97 LEU A N 1
ATOM 823 C CA . LEU A 1 97 ? -5.142 -7.718 -4.746 1.00 69.31 97 LEU A CA 1
ATOM 824 C C . LEU A 1 97 ? -4.159 -8.068 -5.871 1.00 69.31 97 LEU A C 1
ATOM 826 O O . LEU A 1 97 ? -4.532 -8.024 -7.050 1.00 69.31 97 LEU A O 1
ATOM 830 N N . PRO A 1 98 ? -2.908 -8.437 -5.550 1.00 66.81 98 PRO A N 1
ATOM 831 C CA . PRO A 1 98 ? -2.103 -9.252 -6.437 1.00 66.81 98 PRO A CA 1
ATOM 832 C C . PRO A 1 98 ? -2.677 -10.678 -6.479 1.00 66.81 98 PRO A C 1
ATOM 834 O O . PRO A 1 98 ? -3.215 -11.132 -5.472 1.00 66.81 98 PRO A O 1
ATOM 837 N N . PRO A 1 99 ? -2.589 -11.387 -7.617 1.00 56.97 99 PRO A N 1
ATOM 838 C CA . PRO A 1 99 ? -2.997 -12.785 -7.676 1.00 56.97 99 PRO A CA 1
ATOM 839 C C . PRO A 1 99 ? -2.158 -13.617 -6.697 1.00 56.97 99 PRO A C 1
ATOM 841 O O . PRO A 1 99 ? -0.934 -13.461 -6.649 1.00 56.97 99 PRO A O 1
ATOM 844 N N . GLU A 1 100 ? -2.830 -14.466 -5.922 1.00 62.00 100 GLU A N 1
ATOM 845 C CA . GLU A 1 100 ? -2.204 -15.526 -5.127 1.00 62.00 100 GLU A CA 1
ATOM 846 C C . GLU A 1 100 ? -1.596 -16.567 -6.090 1.00 62.00 100 GLU A C 1
ATOM 848 O O . GLU A 1 100 ? -2.185 -16.849 -7.137 1.00 62.00 100 GLU A O 1
ATOM 853 N N . TYR A 1 101 ? -0.391 -17.062 -5.781 1.00 44.31 101 TYR A N 1
ATOM 854 C CA . TYR A 1 101 ? 0.257 -18.180 -6.485 1.00 44.31 101 TYR A CA 1
ATOM 855 C C . TYR A 1 101 ? 0.105 -19.452 -5.664 1.00 44.31 101 TYR A C 1
ATOM 857 O O . TYR A 1 101 ? 0.320 -19.352 -4.434 1.00 44.31 101 TYR A O 1
#

Foldseek 3Di:
DDDPPPDPDDPDDDDDDPPDDDDPPDDDDPDDDPDDDDDDDDDPANVCVQFPEVPDDKDKDWDQDPVRDTDIDIDDAPWDWDWDADPVVRDTDTGTYRDDD

pLDDT: mean 81.84, std 17.31, range [29.92, 97.12]

Secondary structure (DSSP, 8-state):
--------PPPPPPPPPTTPPPPTT-PPPSSPPSSPPPS---SS-GGGGGS--TT-PPEEEEEE-TT--EEEEEEPPP-EEEEEEETTTTEEEEEEEPPP-

Mean predicted aligned error: 10.09 Å

InterPro domains:
  IPR026569 Large ribosomal subunit protein bL28 [PF00830] (49-91)
  IPR034704 Large ribosomal subunit protein bL28/bL31-like superfamily [SSF143800] (49-92)

Organism: Candida albicans (NCBI:txid5476)

Nearest PDB structures (foldseek):
  5mrc-assembly1_S  TM=9.333E-01  e=4.893E-06  Saccharomyces cerevisiae
  3j6b-assembly1_S  TM=8.955E-01  e=1.661E-05  Saccharomyces cerevisiae
  6z1p-assembly1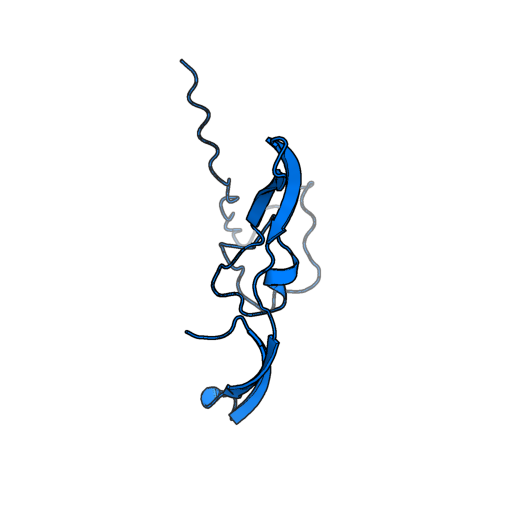_AB  TM=8.548E-01  e=3.931E-03  Tetrahymena thermophila SB210
  7oj0-assembly1_w  TM=9.181E-01  e=1.251E-02  Escherichia coli K-12
  7unw-assembly1_Z  TM=9.239E-01  e=2.232E-02  Pseudomonas aeruginosa PAO1

Radius of gyration: 21.76 Å; Cα contacts (8 Å, |Δi|>4): 87; chains: 1; bounding box: 55×46×62 Å